Protein AF-A0A9Q2XLQ0-F1 (afdb_monomer)

Sequence (143 aa):
MPVLPTQVNLDDWTTLDSEEAVNQLINTFGGFSDCILTRHESWGECHVDDDLCIVYPPPAFAADQKLRATFERQSAHVKSVELLFLGLKCLQVIARDAHRDGIINTVRIERLEDGDLSFVASAQENAEGIFSATARSILWREA

Organism: NCBI:txid2854028

Structure (mmCIF, N/CA/C/O backbone):
data_AF-A0A9Q2XLQ0-F1
#
_entry.id   AF-A0A9Q2XLQ0-F1
#
loop_
_atom_site.group_PDB
_atom_site.id
_atom_site.type_symbol
_atom_site.label_atom_id
_atom_site.label_alt_id
_atom_site.label_comp_id
_atom_site.label_asym_id
_atom_site.label_entity_id
_atom_site.label_seq_id
_atom_site.pdbx_PDB_ins_code
_atom_site.Cartn_x
_atom_site.Cartn_y
_atom_site.Cartn_z
_atom_site.occupancy
_atom_site.B_iso_or_equiv
_atom_site.auth_seq_id
_atom_site.auth_comp_id
_atom_site.auth_asym_id
_atom_site.auth_atom_id
_atom_site.pdbx_PDB_model_num
ATOM 1 N N . MET A 1 1 ? 5.960 -20.760 -19.748 1.00 33.72 1 MET A N 1
ATOM 2 C CA . MET A 1 1 ? 4.897 -19.736 -19.695 1.00 33.72 1 MET A CA 1
ATOM 3 C C . MET A 1 1 ? 4.849 -19.221 -18.271 1.00 33.72 1 MET A C 1
ATOM 5 O O . MET A 1 1 ? 4.768 -20.069 -17.387 1.00 33.72 1 MET A O 1
ATOM 9 N N . PRO A 1 2 ? 4.988 -17.910 -18.023 1.00 32.78 2 PRO A N 1
ATOM 10 C CA . PRO A 1 2 ? 4.792 -17.385 -16.681 1.00 32.78 2 PRO A CA 1
ATOM 11 C C . PRO A 1 2 ? 3.331 -17.631 -16.298 1.00 32.78 2 PRO A C 1
ATOM 13 O O . PRO A 1 2 ? 2.416 -17.338 -17.066 1.00 32.78 2 PRO A O 1
ATOM 16 N N . VAL A 1 3 ? 3.129 -18.273 -15.153 1.00 33.53 3 VAL A N 1
ATOM 17 C CA . VAL A 1 3 ? 1.803 -18.509 -14.589 1.00 33.53 3 VAL A CA 1
ATOM 18 C C . VAL A 1 3 ? 1.301 -17.148 -14.122 1.00 33.53 3 VAL A C 1
ATOM 20 O O . VAL A 1 3 ? 1.890 -16.559 -13.218 1.00 33.53 3 VAL A O 1
ATOM 23 N N . LEU A 1 4 ? 0.264 -16.620 -14.778 1.00 41.81 4 LEU A N 1
ATOM 24 C CA . LEU A 1 4 ? -0.442 -15.445 -14.275 1.00 41.81 4 LEU A CA 1
ATOM 25 C C . LEU A 1 4 ? -0.927 -15.767 -12.854 1.00 41.81 4 LEU A C 1
ATOM 27 O O . LEU A 1 4 ? -1.432 -16.872 -12.631 1.00 41.81 4 LEU A O 1
ATOM 31 N N . PRO A 1 5 ? -0.764 -14.855 -11.888 1.00 52.44 5 PRO A N 1
ATOM 32 C CA . PRO A 1 5 ? -1.151 -15.129 -10.519 1.00 52.44 5 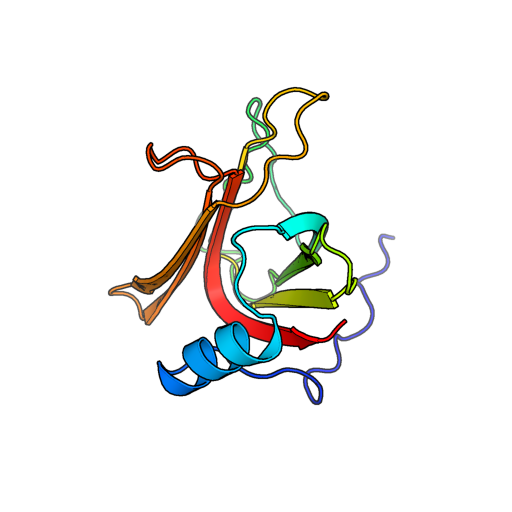PRO A CA 1
ATOM 33 C C . PRO A 1 5 ? -2.649 -15.384 -10.457 1.00 52.44 5 PRO A C 1
ATOM 35 O O . PRO A 1 5 ? -3.449 -14.709 -11.111 1.00 52.44 5 PRO A O 1
ATOM 38 N N . THR A 1 6 ? -2.989 -16.375 -9.644 1.00 54.25 6 THR A N 1
ATOM 39 C CA . THR A 1 6 ? -4.323 -16.705 -9.160 1.00 54.25 6 THR A CA 1
ATOM 40 C C . THR A 1 6 ? -5.138 -15.432 -8.941 1.00 54.25 6 THR A C 1
ATOM 42 O O . THR A 1 6 ? -4.647 -14.497 -8.309 1.00 54.25 6 THR A O 1
ATOM 45 N N . GLN A 1 7 ? -6.362 -15.386 -9.477 1.00 58.66 7 GLN A N 1
ATOM 46 C CA . GLN A 1 7 ? -7.303 -14.284 -9.261 1.00 58.66 7 GLN A CA 1
ATOM 47 C C . GLN A 1 7 ? -7.270 -13.855 -7.787 1.00 58.66 7 GLN A C 1
ATOM 49 O O . GLN A 1 7 ? -7.565 -14.657 -6.903 1.00 58.66 7 GLN A O 1
ATOM 54 N N . VAL A 1 8 ? -6.861 -12.611 -7.523 1.00 64.75 8 VAL A N 1
ATOM 55 C CA . VAL A 1 8 ? -6.909 -12.046 -6.171 1.00 64.75 8 VAL A CA 1
ATOM 56 C C . VAL A 1 8 ? -8.381 -11.976 -5.780 1.00 64.75 8 VAL A C 1
ATOM 58 O O . VAL A 1 8 ? -9.144 -11.265 -6.434 1.00 64.75 8 VAL A O 1
ATOM 61 N N . ASN A 1 9 ? -8.783 -12.734 -4.758 1.00 75.06 9 ASN A N 1
ATOM 62 C CA . ASN A 1 9 ? -10.109 -12.586 -4.174 1.00 75.06 9 ASN A CA 1
ATOM 63 C C . ASN A 1 9 ? -10.176 -11.212 -3.494 1.00 75.06 9 ASN A C 1
ATOM 65 O O . ASN A 1 9 ? -9.374 -10.940 -2.600 1.00 75.06 9 ASN A O 1
ATOM 69 N N . LEU A 1 10 ? -11.078 -10.348 -3.965 1.00 79.50 10 LEU A N 1
ATOM 70 C CA . LEU A 1 10 ? -11.232 -8.977 -3.479 1.00 79.50 10 LEU A CA 1
ATOM 71 C C . LEU A 1 10 ? -12.198 -8.869 -2.288 1.00 79.50 10 LEU A C 1
ATOM 73 O O . LEU A 1 10 ? -12.241 -7.814 -1.668 1.00 79.50 10 LEU A O 1
ATOM 77 N N . ASP A 1 11 ? -12.923 -9.937 -1.941 1.00 79.62 11 ASP A N 1
ATOM 78 C CA . ASP A 1 11 ? -13.958 -9.904 -0.896 1.00 79.62 11 ASP A CA 1
ATOM 79 C C . ASP A 1 11 ? -13.391 -9.621 0.509 1.00 79.62 11 ASP A C 1
ATOM 81 O O . ASP A 1 11 ? -14.086 -9.067 1.357 1.00 79.62 11 ASP A O 1
ATOM 85 N N . ASP A 1 12 ? -12.113 -9.943 0.737 1.00 87.25 12 ASP A N 1
ATOM 86 C CA . ASP A 1 12 ? -11.415 -9.729 2.013 1.00 87.25 12 ASP A CA 1
ATOM 87 C C . ASP A 1 12 ? -10.683 -8.374 2.092 1.00 87.25 12 ASP A C 1
ATOM 89 O O . ASP A 1 12 ? -9.868 -8.158 2.990 1.00 87.25 12 ASP A O 1
ATOM 93 N N . TRP A 1 13 ? -10.902 -7.474 1.128 1.00 91.56 13 TRP A N 1
ATOM 94 C CA . TRP A 1 13 ? -10.165 -6.216 1.015 1.00 91.56 13 TRP A CA 1
ATOM 95 C C . TRP A 1 13 ? -11.056 -4.998 1.249 1.00 91.56 13 TRP A C 1
ATOM 97 O O . TRP A 1 13 ? -12.151 -4.8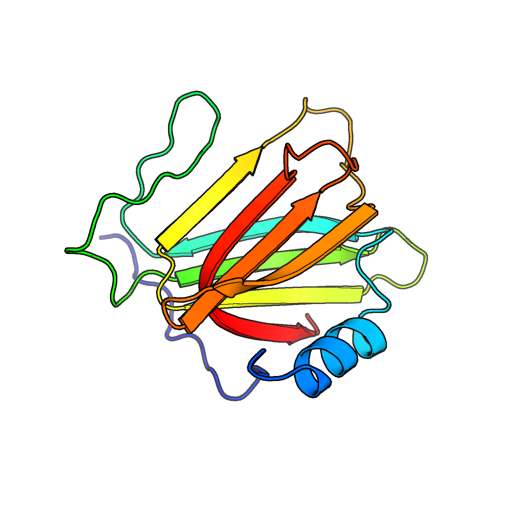79 0.704 1.00 91.56 13 TRP A O 1
ATOM 107 N N . THR A 1 14 ? -10.536 -4.030 2.000 1.00 92.50 14 THR A N 1
ATOM 108 C CA . THR A 1 14 ? -11.203 -2.750 2.262 1.00 92.50 14 THR A CA 1
ATOM 109 C C . THR A 1 14 ? -10.651 -1.670 1.338 1.00 92.50 14 THR A C 1
ATOM 111 O O . THR A 1 14 ? -9.440 -1.491 1.251 1.00 92.50 14 THR A O 1
ATOM 114 N N . THR A 1 15 ? -11.514 -0.921 0.650 1.00 92.38 15 THR A N 1
ATOM 115 C CA . THR A 1 15 ? -11.077 0.151 -0.267 1.00 92.38 15 THR A CA 1
ATOM 116 C C . THR A 1 15 ? -10.715 1.429 0.497 1.00 92.38 15 THR A C 1
ATOM 118 O O . THR A 1 15 ? -11.465 1.859 1.366 1.00 92.38 15 THR A O 1
ATOM 121 N N . LEU A 1 16 ? -9.593 2.071 0.153 1.00 89.56 16 LEU A N 1
ATOM 122 C CA . LEU A 1 16 ? -9.193 3.391 0.665 1.00 89.56 16 LEU A CA 1
ATOM 123 C C . LEU A 1 16 ? -9.805 4.518 -0.180 1.00 89.56 16 LEU A C 1
ATOM 125 O O . LEU A 1 16 ? -9.112 5.209 -0.923 1.00 89.56 16 LEU A O 1
ATOM 129 N N . ASP A 1 17 ? -11.123 4.692 -0.111 1.00 86.25 17 ASP A N 1
ATOM 130 C CA . ASP A 1 17 ? -11.852 5.699 -0.898 1.00 86.25 17 ASP A CA 1
ATOM 131 C C . ASP A 1 17 ? -12.213 6.979 -0.126 1.00 86.25 17 ASP A C 1
ATOM 133 O O . ASP A 1 17 ? -12.570 7.989 -0.743 1.00 86.25 17 ASP A O 1
ATOM 137 N N . SER A 1 18 ? -12.078 6.954 1.199 1.00 86.12 18 SER A N 1
ATOM 138 C CA . SER A 1 18 ? -12.565 7.975 2.123 1.00 86.12 18 SER A CA 1
ATOM 139 C C . SER A 1 18 ? -11.613 8.173 3.305 1.00 86.12 18 SER A C 1
ATOM 141 O O . SER A 1 18 ? -10.813 7.300 3.640 1.00 86.12 18 SER A O 1
ATOM 143 N N . GLU A 1 19 ? -11.717 9.327 3.968 1.00 84.69 19 GLU A N 1
ATOM 144 C CA . GLU A 1 19 ? -10.965 9.618 5.197 1.00 84.69 19 GLU A CA 1
ATOM 145 C C . GLU A 1 19 ? -11.278 8.600 6.305 1.00 84.69 19 GLU A C 1
ATOM 147 O O . GLU A 1 19 ? -10.382 8.161 7.018 1.00 84.69 19 GLU A O 1
ATOM 152 N N . GLU A 1 20 ? -12.532 8.147 6.391 1.00 88.19 20 GLU A N 1
ATOM 153 C CA . GLU A 1 20 ? -12.953 7.100 7.324 1.00 88.19 20 GLU A CA 1
ATOM 154 C C . GLU A 1 20 ? -12.209 5.781 7.069 1.00 88.19 20 GLU A C 1
ATOM 156 O O . GLU A 1 20 ? -11.689 5.180 8.006 1.00 88.19 20 GLU A O 1
ATOM 161 N N . ALA A 1 21 ? -12.077 5.357 5.807 1.00 86.81 21 ALA A N 1
ATOM 162 C CA . ALA A 1 21 ? -11.329 4.151 5.454 1.00 86.81 21 ALA A CA 1
ATOM 163 C C . ALA A 1 21 ? -9.832 4.269 5.795 1.00 86.81 21 ALA A C 1
ATOM 165 O O . ALA A 1 21 ? -9.220 3.307 6.265 1.00 86.81 21 ALA A O 1
ATOM 166 N N . VAL A 1 22 ? -9.245 5.457 5.612 1.00 86.12 22 VAL A N 1
ATOM 167 C CA . VAL A 1 22 ? -7.858 5.744 6.014 1.00 86.12 22 VAL A CA 1
ATOM 168 C C . VAL A 1 22 ? -7.710 5.699 7.536 1.00 86.12 22 VAL A C 1
ATOM 170 O O . VAL A 1 22 ? -6.785 5.068 8.048 1.00 86.12 22 VAL A O 1
ATOM 173 N N . ASN A 1 23 ? -8.642 6.300 8.276 1.00 86.69 23 ASN A N 1
ATOM 174 C CA . ASN A 1 23 ? -8.649 6.262 9.736 1.00 86.69 23 ASN A CA 1
ATOM 175 C C . ASN A 1 23 ? -8.816 4.831 10.260 1.00 86.69 23 ASN A C 1
ATOM 177 O O . ASN A 1 23 ? -8.145 4.450 11.217 1.00 86.69 23 ASN A O 1
ATOM 181 N N . GLN A 1 24 ? -9.652 4.010 9.621 1.00 88.88 24 GLN A N 1
ATOM 182 C CA . GLN A 1 24 ? -9.804 2.592 9.957 1.00 88.88 24 GLN A CA 1
ATOM 183 C C . GLN A 1 24 ? -8.506 1.809 9.754 1.00 88.88 24 GLN A C 1
ATOM 185 O O . GLN A 1 24 ? -8.122 1.057 10.650 1.00 88.88 24 GLN A O 1
ATOM 190 N N . LEU A 1 25 ? -7.799 2.024 8.639 1.00 88.88 25 LEU A N 1
ATOM 191 C CA . LEU A 1 25 ? -6.475 1.441 8.399 1.00 88.88 25 LEU A CA 1
ATOM 192 C C . LEU A 1 25 ? -5.494 1.833 9.515 1.00 88.88 25 LEU A C 1
ATOM 194 O O . LEU A 1 25 ? -4.871 0.966 10.131 1.00 88.88 25 LEU A O 1
ATOM 198 N N . ILE A 1 26 ? -5.379 3.132 9.807 1.00 86.69 26 ILE A N 1
ATOM 199 C CA . ILE A 1 26 ? -4.433 3.649 10.806 1.00 86.69 26 ILE A CA 1
ATOM 200 C C . ILE A 1 26 ? -4.761 3.107 12.201 1.00 86.69 26 ILE A C 1
ATOM 202 O O . ILE A 1 26 ? -3.856 2.647 12.896 1.00 86.69 26 ILE A O 1
ATOM 206 N N . ASN A 1 27 ? -6.035 3.110 12.598 1.00 86.81 27 ASN A N 1
ATOM 207 C CA . ASN A 1 27 ? -6.477 2.637 13.912 1.00 86.81 27 ASN A CA 1
ATOM 208 C C . ASN A 1 27 ? -6.315 1.118 14.075 1.00 86.81 27 ASN A C 1
ATOM 210 O O . ASN A 1 27 ? -5.951 0.653 15.154 1.00 86.81 27 ASN A O 1
ATOM 214 N N . THR A 1 28 ? -6.558 0.346 13.014 1.00 87.00 28 THR A N 1
ATOM 215 C CA . THR A 1 28 ? -6.434 -1.121 13.033 1.00 87.00 28 THR A CA 1
ATOM 216 C C . THR A 1 28 ? -4.968 -1.552 13.093 1.00 87.00 28 THR A C 1
ATOM 218 O O . THR A 1 28 ? -4.568 -2.339 13.962 1.00 87.00 28 THR A O 1
ATOM 221 N N . PHE A 1 29 ? -4.143 -0.994 12.205 1.00 85.38 29 PHE A N 1
ATOM 222 C CA . PHE A 1 29 ? -2.725 -1.331 12.106 1.00 85.38 29 PHE A CA 1
ATOM 223 C C . PHE A 1 29 ? -1.895 -0.718 13.251 1.00 85.38 29 PHE A C 1
ATOM 225 O O . PHE A 1 29 ? -0.949 -1.331 13.755 1.00 85.38 29 PHE A O 1
ATOM 232 N N . GLY A 1 30 ? -2.307 0.452 13.747 1.00 81.12 30 GLY A N 1
ATOM 233 C CA . GLY A 1 30 ? -1.602 1.217 14.777 1.00 81.12 30 GLY A CA 1
ATOM 234 C C . GLY A 1 30 ? -0.565 2.191 14.213 1.00 81.12 30 GLY A C 1
ATOM 235 O O . GLY A 1 30 ? 0.384 2.533 14.914 1.00 81.12 30 GLY A O 1
ATOM 236 N N . GLY A 1 31 ? -0.752 2.629 12.964 1.00 81.31 31 GLY A N 1
ATOM 237 C CA . GLY A 1 31 ? 0.168 3.511 12.246 1.00 81.31 31 GLY A CA 1
ATOM 238 C C . GLY A 1 31 ? 1.364 2.791 11.613 1.00 81.31 31 GLY A C 1
ATOM 239 O O . GLY A 1 31 ? 1.555 1.593 11.779 1.00 81.31 31 GLY A O 1
ATOM 240 N N . PHE A 1 32 ? 2.160 3.546 10.853 1.00 81.12 32 PHE A N 1
ATOM 241 C CA . PHE A 1 32 ? 3.304 3.030 10.087 1.00 81.12 32 PHE A CA 1
ATOM 242 C C . PHE A 1 32 ? 4.662 3.400 10.701 1.00 81.12 32 PHE A C 1
ATOM 244 O O . PHE A 1 32 ? 5.680 2.988 10.170 1.00 81.12 32 PHE A O 1
ATOM 251 N N . SER A 1 33 ? 4.683 4.143 11.815 1.00 76.75 33 SER A N 1
ATOM 252 C CA . SER A 1 33 ? 5.886 4.757 12.410 1.00 76.75 33 SER A CA 1
ATOM 253 C C . SER A 1 33 ? 6.970 3.777 12.882 1.00 76.75 33 SER A C 1
ATOM 255 O O . SER A 1 33 ? 8.056 4.198 13.258 1.00 76.75 33 SER A O 1
ATOM 257 N N . ASP A 1 34 ? 6.648 2.488 12.976 1.00 76.62 34 ASP A N 1
ATOM 258 C CA . ASP A 1 34 ? 7.543 1.408 13.396 1.00 76.62 34 ASP A CA 1
ATOM 259 C C . ASP A 1 34 ? 7.511 0.222 12.417 1.00 76.62 34 ASP A C 1
ATOM 261 O O . ASP A 1 34 ? 7.844 -0.905 12.798 1.00 76.62 34 ASP A O 1
ATOM 265 N N . CYS A 1 35 ? 7.069 0.451 11.174 1.00 76.69 35 CYS A N 1
ATOM 266 C CA . CYS A 1 35 ? 6.929 -0.608 10.185 1.00 76.69 35 CYS A CA 1
ATOM 267 C C . CYS A 1 35 ? 8.037 -0.608 9.132 1.00 76.69 35 CYS A C 1
ATOM 269 O O . CYS A 1 35 ? 8.707 0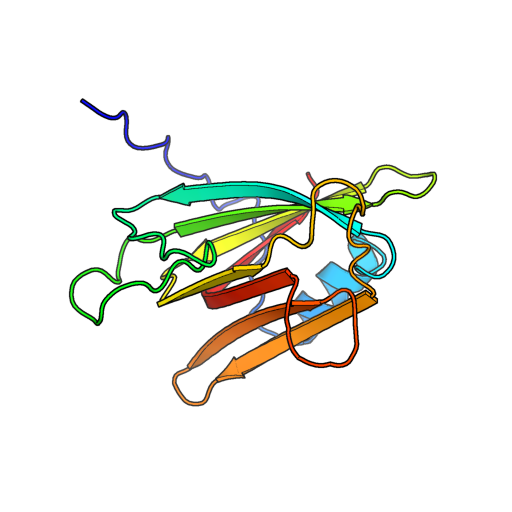.396 8.869 1.00 76.69 35 CYS A O 1
ATOM 271 N N . ILE A 1 36 ? 8.204 -1.776 8.521 1.00 78.56 36 ILE A N 1
ATOM 272 C CA . ILE A 1 36 ? 9.105 -2.028 7.403 1.00 78.56 36 ILE A CA 1
ATOM 273 C C . ILE A 1 36 ? 8.332 -2.631 6.235 1.00 78.56 36 ILE A C 1
ATOM 275 O O . ILE A 1 36 ? 7.385 -3.390 6.432 1.00 78.56 36 ILE A O 1
ATOM 279 N N . LEU A 1 37 ? 8.757 -2.319 5.013 1.00 78.25 37 LEU A N 1
ATOM 280 C CA . LEU A 1 37 ? 8.293 -3.011 3.813 1.00 78.25 37 LEU A CA 1
ATOM 281 C C . LEU A 1 37 ? 8.990 -4.377 3.735 1.00 78.25 37 LEU A C 1
ATOM 283 O O . LEU A 1 37 ? 10.192 -4.436 3.485 1.00 78.25 37 LEU A O 1
ATOM 287 N N . THR A 1 38 ? 8.255 -5.470 3.937 1.00 76.44 38 THR A N 1
ATOM 288 C CA . THR A 1 38 ? 8.826 -6.833 3.954 1.00 76.44 38 THR A CA 1
ATOM 289 C C . THR A 1 38 ? 8.646 -7.575 2.638 1.00 76.44 38 THR A C 1
ATOM 291 O O . THR A 1 38 ? 9.445 -8.448 2.297 1.00 76.44 38 THR A O 1
ATOM 294 N N . ARG A 1 39 ? 7.602 -7.237 1.875 1.00 76.81 39 ARG A N 1
ATOM 295 C CA . ARG A 1 39 ? 7.315 -7.861 0.583 1.00 76.81 39 ARG A CA 1
ATOM 296 C C . ARG A 1 39 ? 6.666 -6.869 -0.363 1.00 76.81 39 ARG A C 1
ATOM 298 O O . ARG A 1 39 ? 5.815 -6.086 0.044 1.00 76.81 39 ARG A O 1
ATOM 305 N N . HIS A 1 40 ? 7.015 -6.959 -1.639 1.00 76.12 40 HIS A N 1
ATOM 306 C CA . HIS A 1 40 ? 6.215 -6.391 -2.711 1.00 76.12 40 HIS A CA 1
ATOM 307 C C . HIS A 1 40 ? 6.170 -7.352 -3.903 1.00 76.12 40 HIS A C 1
ATOM 309 O O . HIS A 1 40 ? 7.150 -8.030 -4.202 1.00 76.12 40 HIS A O 1
ATOM 315 N N . GLU A 1 41 ? 5.022 -7.434 -4.564 1.00 77.31 41 GLU A N 1
ATOM 316 C CA . GLU A 1 41 ? 4.786 -8.269 -5.741 1.00 77.31 41 GLU A CA 1
ATOM 317 C C . GLU A 1 41 ? 4.037 -7.439 -6.782 1.00 77.31 41 GLU A C 1
ATOM 319 O O . GLU A 1 41 ? 2.918 -6.989 -6.530 1.00 77.31 41 GLU A O 1
ATOM 324 N N . SER A 1 42 ? 4.652 -7.214 -7.942 1.00 72.25 42 SER A N 1
ATOM 325 C CA . SER A 1 42 ? 4.012 -6.551 -9.075 1.00 72.25 42 SER A CA 1
ATOM 326 C C . SER A 1 42 ? 3.554 -7.571 -10.111 1.00 72.25 42 SER A C 1
ATOM 328 O O . SER A 1 42 ? 4.183 -8.606 -10.344 1.00 72.25 42 SER A O 1
ATOM 330 N N . TRP A 1 43 ? 2.434 -7.262 -10.753 1.00 74.94 43 TRP A N 1
ATOM 331 C CA . TRP A 1 43 ? 1.854 -8.080 -11.804 1.00 74.94 43 TRP A CA 1
ATOM 332 C C . TRP A 1 43 ? 1.737 -7.244 -13.070 1.00 74.94 43 TRP A C 1
ATOM 334 O O . TRP A 1 43 ? 0.817 -6.442 -13.221 1.00 74.94 43 TRP A O 1
ATOM 344 N N . GLY A 1 44 ? 2.717 -7.409 -13.956 1.00 64.50 44 GLY A N 1
ATOM 345 C CA . GLY A 1 44 ? 2.809 -6.702 -15.228 1.00 64.50 44 GLY A CA 1
ATOM 346 C C . GLY A 1 44 ? 4.236 -6.676 -15.772 1.00 64.50 44 GLY A C 1
ATOM 347 O O . GLY A 1 44 ? 5.192 -6.977 -15.057 1.00 64.50 44 GLY A O 1
ATOM 348 N N . GLU A 1 45 ? 4.378 -6.311 -17.047 1.00 58.19 45 GLU A N 1
ATOM 349 C CA . GLU A 1 45 ? 5.678 -5.949 -17.613 1.00 58.19 45 GLU A CA 1
ATOM 350 C C . GLU A 1 45 ? 6.097 -4.596 -17.029 1.00 58.19 45 GLU A C 1
ATOM 352 O O . GLU A 1 45 ? 5.379 -3.603 -17.156 1.00 58.19 45 GLU A O 1
ATOM 357 N N . CYS A 1 46 ? 7.241 -4.569 -16.350 1.00 56.31 46 CYS A N 1
ATOM 358 C CA . CYS A 1 46 ? 7.805 -3.361 -15.770 1.00 56.31 46 CYS A CA 1
ATOM 359 C C . CYS A 1 46 ? 9.277 -3.229 -16.164 1.00 56.31 46 CYS A C 1
ATOM 361 O O . CYS A 1 46 ? 9.989 -4.225 -16.309 1.00 56.31 46 CYS A O 1
ATOM 363 N N . HIS A 1 47 ? 9.714 -1.988 -16.373 1.00 57.69 47 HIS A N 1
ATOM 364 C CA . HIS A 1 47 ? 11.122 -1.655 -16.524 1.00 57.69 47 HIS A CA 1
ATOM 365 C C . HIS A 1 47 ? 11.627 -1.147 -15.174 1.00 57.69 47 HIS A C 1
ATOM 367 O O . HIS A 1 47 ? 10.990 -0.285 -14.570 1.00 57.69 47 HIS A O 1
ATOM 373 N N . VAL A 1 48 ? 12.726 -1.727 -14.700 1.00 57.16 48 VAL A N 1
ATOM 374 C CA . VAL A 1 48 ? 13.423 -1.298 -13.485 1.00 57.16 48 VAL A CA 1
ATOM 375 C C . VAL A 1 48 ? 14.626 -0.485 -13.947 1.00 57.16 48 VAL A C 1
ATOM 377 O O . VAL A 1 48 ? 15.443 -1.015 -14.701 1.00 57.16 48 VAL A O 1
ATOM 380 N N . ASP A 1 49 ? 14.687 0.783 -13.551 1.00 56.19 49 ASP A N 1
ATOM 381 C CA . ASP A 1 49 ? 15.806 1.681 -13.847 1.00 56.19 49 ASP A CA 1
ATOM 382 C C . ASP A 1 49 ? 16.991 1.408 -12.893 1.00 56.19 49 ASP A C 1
ATOM 384 O O . ASP A 1 49 ? 16.878 0.641 -11.929 1.00 56.19 49 ASP A O 1
ATOM 388 N N . ASP A 1 50 ? 18.145 2.014 -13.168 1.00 47.31 50 ASP A N 1
ATOM 389 C CA . ASP A 1 50 ? 19.413 1.793 -12.458 1.00 47.31 50 ASP A CA 1
ATOM 390 C C . ASP A 1 50 ? 19.355 2.177 -10.965 1.00 47.31 50 ASP A C 1
ATOM 392 O O . ASP A 1 50 ? 20.152 1.694 -10.157 1.00 47.31 50 ASP A O 1
ATOM 396 N N . ASP A 1 51 ? 18.400 3.021 -10.576 1.00 54.16 51 ASP A N 1
ATOM 397 C CA . ASP A 1 51 ? 18.122 3.425 -9.194 1.00 54.16 51 ASP A CA 1
ATOM 398 C C . ASP A 1 51 ? 17.066 2.539 -8.499 1.00 54.16 51 ASP A C 1
ATOM 400 O O . ASP A 1 51 ? 16.581 2.880 -7.419 1.00 54.16 51 ASP A O 1
ATOM 404 N N . LEU A 1 52 ? 16.721 1.393 -9.104 1.00 53.84 52 LEU A N 1
ATOM 405 C CA . LEU A 1 52 ? 15.633 0.497 -8.698 1.00 53.84 52 LEU A CA 1
ATOM 406 C C . LEU A 1 52 ? 14.242 1.159 -8.732 1.00 53.84 52 LEU A C 1
ATOM 408 O O . LEU A 1 52 ? 13.276 0.591 -8.211 1.00 53.84 52 LEU A O 1
ATOM 412 N N . CYS A 1 53 ? 14.094 2.321 -9.381 1.00 54.06 53 CYS A N 1
ATOM 413 C CA . CYS A 1 53 ? 12.783 2.894 -9.650 1.00 54.06 53 CYS A CA 1
ATOM 414 C C . CYS A 1 53 ? 12.065 2.103 -10.741 1.00 54.06 53 CYS A C 1
ATOM 416 O O . CYS A 1 53 ? 12.639 1.716 -11.759 1.00 54.06 53 CYS A O 1
ATOM 418 N N . ILE A 1 54 ? 10.763 1.902 -10.547 1.00 55.44 54 ILE A N 1
ATOM 419 C CA . ILE A 1 54 ? 9.899 1.270 -11.536 1.00 55.44 54 ILE A CA 1
ATOM 420 C C . ILE A 1 54 ? 9.024 2.354 -12.162 1.00 55.44 54 ILE A C 1
ATOM 422 O O . ILE A 1 54 ? 7.892 2.626 -11.753 1.00 55.44 54 ILE A O 1
ATOM 426 N N . VAL A 1 55 ? 9.560 2.994 -13.198 1.00 53.62 55 VAL A N 1
ATOM 427 C CA . VAL A 1 55 ? 8.789 3.949 -13.994 1.00 53.62 55 VAL A CA 1
ATOM 428 C C . VAL A 1 55 ? 7.952 3.162 -14.998 1.00 53.62 55 VAL A C 1
ATOM 430 O O . VAL A 1 55 ? 8.462 2.626 -15.983 1.00 53.62 55 VAL A O 1
ATOM 433 N N . TYR A 1 56 ? 6.647 3.074 -14.750 1.00 57.31 56 TYR A N 1
ATOM 434 C CA . TYR A 1 56 ? 5.736 2.445 -15.699 1.00 57.31 56 TYR A CA 1
ATOM 435 C C . TYR A 1 56 ? 5.562 3.341 -16.938 1.00 57.31 56 TYR A C 1
ATOM 437 O O . TYR A 1 56 ? 5.302 4.540 -16.801 1.00 57.31 56 TYR A O 1
ATOM 445 N N . PRO A 1 57 ? 5.712 2.799 -18.162 1.00 48.69 57 PRO A N 1
ATOM 446 C CA . PRO A 1 57 ? 5.591 3.595 -19.375 1.00 48.69 57 PRO A CA 1
ATOM 447 C C . PRO A 1 57 ? 4.136 4.061 -19.611 1.00 48.69 57 PRO A C 1
ATOM 449 O O . PRO A 1 57 ? 3.185 3.386 -19.209 1.00 48.69 57 PRO A O 1
ATOM 452 N N . PRO A 1 58 ? 3.935 5.207 -20.289 1.00 48.81 58 PRO A N 1
ATOM 453 C CA . PRO A 1 58 ? 2.620 5.821 -20.496 1.00 48.81 58 PRO A CA 1
ATOM 454 C C . PRO A 1 58 ? 1.759 5.065 -21.534 1.00 48.81 58 PRO A C 1
ATOM 456 O O . PRO A 1 58 ? 2.231 4.199 -22.271 1.00 48.81 58 PRO A O 1
ATOM 459 N N . PRO A 1 59 ? 0.503 5.492 -21.743 1.00 50.41 59 PRO A N 1
ATOM 460 C CA . PRO A 1 59 ? -0.716 5.085 -21.045 1.00 50.41 59 PRO A CA 1
ATOM 461 C C . PRO A 1 59 ? -1.353 3.780 -21.591 1.00 50.41 59 PRO A C 1
ATOM 463 O O . PRO A 1 59 ? -2.488 3.459 -21.248 1.00 50.41 59 PRO A O 1
ATOM 466 N N . ALA A 1 60 ? -0.675 3.033 -22.471 1.00 46.84 60 ALA A N 1
ATOM 467 C CA . ALA A 1 60 ? -1.301 1.947 -23.243 1.00 46.84 60 ALA A CA 1
ATOM 468 C C . ALA A 1 60 ? -1.450 0.606 -22.490 1.00 46.84 60 ALA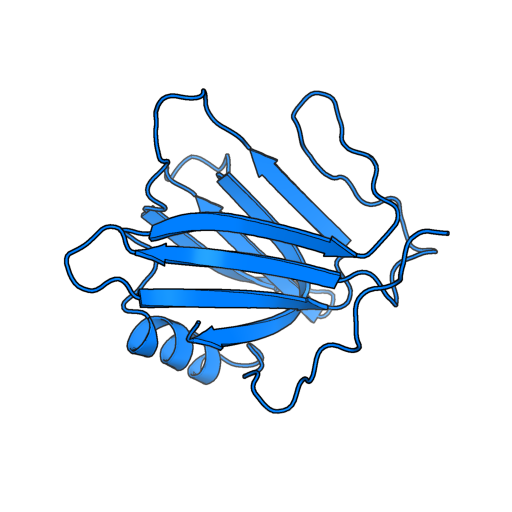 A C 1
ATOM 470 O O . ALA A 1 60 ? -2.119 -0.294 -22.990 1.00 46.84 60 ALA A O 1
ATOM 471 N N . PHE A 1 61 ? -0.872 0.475 -21.292 1.00 50.25 61 PHE A N 1
ATOM 472 C CA . PHE A 1 61 ? -0.825 -0.787 -20.532 1.00 50.25 61 PHE A CA 1
ATOM 473 C C . PHE A 1 61 ? -1.544 -0.737 -19.166 1.00 50.25 61 PHE A C 1
ATOM 475 O O . PHE A 1 61 ? -1.456 -1.673 -18.376 1.00 50.25 61 PHE A O 1
ATOM 482 N N . ALA A 1 62 ? -2.290 0.335 -18.881 1.00 53.00 62 ALA A N 1
ATOM 483 C CA . ALA A 1 62 ? -2.676 0.721 -17.517 1.00 53.00 62 ALA A CA 1
ATOM 484 C C . ALA A 1 62 ? -3.918 0.025 -16.906 1.00 53.00 62 ALA A C 1
ATOM 486 O O . ALA A 1 62 ? -4.363 0.427 -15.832 1.00 53.00 62 ALA A O 1
ATOM 487 N N . ALA A 1 63 ? -4.520 -0.982 -17.547 1.00 54.66 63 ALA A N 1
ATOM 488 C CA . ALA A 1 63 ? -5.761 -1.575 -17.023 1.00 54.66 63 ALA A CA 1
ATOM 489 C C . ALA A 1 63 ? -5.528 -2.707 -16.005 1.00 54.66 63 ALA A C 1
ATOM 491 O O . ALA A 1 63 ? -6.255 -2.789 -15.016 1.00 54.66 63 ALA A O 1
ATOM 492 N N . ASP A 1 64 ? -4.500 -3.535 -16.210 1.00 64.62 64 ASP A N 1
ATOM 493 C CA . ASP A 1 64 ? -4.334 -4.789 -15.457 1.00 64.62 64 ASP A CA 1
ATOM 494 C C . ASP A 1 64 ? -3.137 -4.794 -14.499 1.00 64.62 64 ASP A C 1
ATOM 496 O O . ASP A 1 64 ? -2.881 -5.802 -13.838 1.00 64.62 64 ASP A O 1
ATOM 500 N N . GLN A 1 65 ? -2.412 -3.676 -14.390 1.00 76.00 65 GLN A N 1
ATOM 501 C CA . GLN A 1 65 ? -1.259 -3.589 -13.501 1.00 76.00 65 GLN A CA 1
ATOM 502 C C . GLN A 1 65 ? -1.691 -3.490 -12.048 1.00 76.00 65 GLN A C 1
ATOM 504 O O . GLN A 1 65 ? -2.480 -2.623 -11.649 1.00 76.00 65 GLN A O 1
ATOM 509 N N . LYS A 1 66 ? -1.145 -4.407 -11.258 1.00 84.12 66 LYS A N 1
ATOM 510 C CA . LYS A 1 66 ? -1.430 -4.535 -9.839 1.00 84.12 66 LYS A CA 1
ATOM 511 C C . LYS A 1 66 ? -0.121 -4.616 -9.071 1.00 84.12 66 LYS A C 1
ATOM 513 O O . LYS A 1 66 ? 0.849 -5.201 -9.554 1.00 84.12 66 LYS A O 1
ATOM 518 N N . LEU A 1 67 ? -0.114 -4.074 -7.865 1.00 85.00 67 LEU A N 1
ATOM 519 C CA . LEU A 1 67 ? 0.984 -4.223 -6.918 1.00 85.00 67 LEU A CA 1
ATOM 520 C C . LEU A 1 67 ? 0.407 -4.620 -5.573 1.00 85.00 67 LEU A C 1
ATOM 522 O O . LEU A 1 67 ? -0.553 -4.017 -5.110 1.00 85.00 67 LEU A O 1
ATOM 526 N N . ARG A 1 68 ? 1.005 -5.617 -4.938 1.00 87.81 68 ARG A N 1
ATOM 527 C CA . ARG A 1 68 ? 0.763 -5.939 -3.538 1.00 87.81 68 ARG A CA 1
ATOM 528 C C . ARG A 1 68 ? 2.001 -5.584 -2.736 1.00 87.81 68 ARG A C 1
ATOM 530 O O . ARG A 1 68 ? 3.085 -6.016 -3.104 1.00 87.81 68 ARG A O 1
ATOM 537 N N . ALA A 1 69 ? 1.843 -4.824 -1.662 1.00 86.50 69 ALA A N 1
ATOM 538 C CA . ALA A 1 69 ? 2.910 -4.471 -0.733 1.00 86.50 69 ALA A CA 1
ATOM 539 C C . ALA A 1 69 ? 2.523 -4.898 0.686 1.00 86.50 69 ALA A C 1
ATOM 541 O O . ALA A 1 69 ? 1.386 -4.688 1.099 1.00 86.50 69 ALA A O 1
ATOM 542 N N . THR A 1 70 ? 3.455 -5.489 1.426 1.00 87.56 70 THR A N 1
ATOM 543 C CA . THR A 1 70 ? 3.257 -5.931 2.810 1.00 87.56 70 THR A CA 1
ATOM 544 C C . THR A 1 70 ? 4.147 -5.114 3.731 1.00 87.56 70 THR A C 1
ATOM 546 O O . THR A 1 70 ? 5.366 -5.071 3.545 1.00 87.56 70 THR A O 1
ATOM 549 N N . PHE A 1 71 ? 3.528 -4.497 4.732 1.00 85.62 71 PHE A N 1
ATOM 550 C CA . PHE A 1 71 ? 4.208 -3.756 5.783 1.00 85.62 71 PHE A CA 1
ATOM 551 C C . PHE A 1 71 ? 4.058 -4.504 7.102 1.00 85.62 71 PHE A C 1
ATOM 553 O O . PHE A 1 71 ? 2.951 -4.897 7.463 1.00 85.62 71 PHE A O 1
ATOM 560 N N . GLU A 1 72 ? 5.156 -4.677 7.826 1.00 86.12 72 GLU A N 1
ATOM 561 C CA . GLU A 1 72 ? 5.194 -5.405 9.095 1.00 86.12 72 GLU A CA 1
ATOM 562 C C . GLU A 1 72 ? 5.741 -4.501 10.195 1.00 86.12 72 GLU A C 1
ATOM 564 O O . GLU A 1 72 ? 6.727 -3.789 9.990 1.00 86.12 72 GLU A O 1
ATOM 569 N N . ARG A 1 73 ? 5.091 -4.505 11.361 1.00 84.06 73 ARG A N 1
ATOM 570 C CA . ARG A 1 73 ? 5.556 -3.754 12.533 1.00 84.06 73 ARG A CA 1
ATOM 571 C C . ARG A 1 73 ? 6.710 -4.477 13.215 1.00 84.06 73 ARG A C 1
ATOM 573 O O . ARG A 1 73 ? 6.637 -5.677 13.454 1.00 84.06 73 ARG A O 1
ATOM 580 N N . GLN A 1 74 ? 7.742 -3.728 13.595 1.00 75.38 74 GLN A N 1
ATOM 581 C CA . GLN A 1 74 ? 8.911 -4.277 14.291 1.00 75.38 74 GLN A CA 1
ATOM 582 C C . GLN A 1 74 ? 8.706 -4.446 15.809 1.00 75.38 74 GLN A C 1
ATOM 584 O O . GLN A 1 74 ? 9.497 -5.128 16.463 1.00 75.38 74 GLN A O 1
ATOM 589 N N . SER A 1 75 ? 7.687 -3.810 16.402 1.00 70.00 75 SER A N 1
ATOM 590 C CA . SER A 1 75 ? 7.435 -3.857 17.850 1.00 70.00 75 SER A CA 1
ATOM 591 C C . SER A 1 75 ? 6.621 -5.089 18.289 1.00 70.00 75 SER A C 1
ATOM 593 O O . SER A 1 75 ? 6.147 -5.873 17.475 1.00 70.00 75 SER A O 1
ATOM 595 N N . ALA A 1 76 ? 6.488 -5.286 19.609 1.00 57.03 76 ALA A N 1
ATOM 596 C CA . ALA A 1 76 ? 6.130 -6.543 20.291 1.00 57.03 76 ALA A CA 1
ATOM 597 C C . ALA A 1 76 ? 4.790 -7.220 19.910 1.00 57.03 76 ALA A C 1
ATOM 599 O O . ALA A 1 76 ? 4.500 -8.316 20.393 1.00 57.03 76 ALA A O 1
ATOM 600 N N . HIS A 1 77 ? 3.990 -6.608 19.042 1.00 62.56 77 HIS A N 1
ATOM 601 C CA . HIS A 1 77 ? 2.851 -7.243 18.396 1.00 62.56 77 HIS A CA 1
ATOM 602 C C . HIS A 1 77 ? 3.088 -7.204 16.891 1.00 62.56 77 HIS A C 1
ATOM 604 O O . HIS A 1 77 ? 2.791 -6.192 16.258 1.00 62.56 77 HIS A O 1
ATOM 610 N N . VAL A 1 78 ? 3.635 -8.298 16.348 1.00 64.06 78 VAL A N 1
ATOM 611 C CA . VAL A 1 78 ? 3.803 -8.485 14.903 1.00 64.06 78 VAL A CA 1
ATOM 612 C C . VAL A 1 78 ? 2.417 -8.398 14.273 1.00 64.06 78 VAL A C 1
ATOM 614 O O . VAL A 1 78 ? 1.627 -9.339 14.329 1.00 64.06 78 VAL A O 1
ATOM 617 N N . LYS A 1 79 ? 2.100 -7.211 13.767 1.00 81.69 79 LYS A N 1
ATOM 618 C CA . LYS A 1 79 ? 0.945 -6.936 12.930 1.00 81.69 79 LYS A CA 1
ATOM 619 C C . LYS A 1 79 ? 1.474 -6.652 11.542 1.00 81.69 79 LYS A C 1
ATOM 621 O O . LYS A 1 79 ? 2.424 -5.878 11.390 1.00 81.69 79 LYS A O 1
ATOM 626 N N . SER A 1 80 ? 0.811 -7.238 10.561 1.00 88.06 80 SER A N 1
ATOM 627 C CA . SER A 1 80 ? 1.101 -7.026 9.157 1.00 88.06 80 SER A CA 1
ATOM 628 C C . SER A 1 80 ? -0.114 -6.417 8.479 1.00 88.06 80 SER A C 1
ATOM 630 O O . SER A 1 80 ? -1.258 -6.729 8.811 1.00 88.06 80 SER A O 1
ATOM 632 N N . VAL A 1 81 ? 0.138 -5.525 7.531 1.00 90.50 81 VAL A N 1
ATOM 633 C CA . VAL A 1 81 ? -0.889 -4.988 6.645 1.00 90.50 81 VAL A CA 1
ATOM 634 C C . VAL A 1 81 ? -0.458 -5.200 5.209 1.00 90.50 81 VAL A C 1
ATOM 636 O O . VAL A 1 81 ? 0.688 -4.939 4.837 1.00 90.50 81 VAL A O 1
ATOM 639 N N . GLU A 1 82 ? -1.386 -5.684 4.394 1.00 91.81 82 GLU A N 1
ATOM 640 C CA . GLU A 1 82 ? -1.211 -5.735 2.952 1.00 91.81 82 GLU A CA 1
ATOM 641 C C . GLU A 1 82 ? -1.951 -4.567 2.306 1.00 91.81 82 GLU A C 1
ATOM 643 O O . GLU A 1 82 ? -3.107 -4.298 2.628 1.00 91.81 82 GLU A O 1
ATOM 648 N N . LEU A 1 83 ? -1.287 -3.908 1.359 1.00 91.81 83 LEU A N 1
ATOM 649 C CA . LEU A 1 83 ? -1.866 -2.920 0.459 1.00 91.81 83 LEU A CA 1
ATOM 650 C C . LEU A 1 83 ? -1.884 -3.484 -0.960 1.00 91.81 83 LEU A C 1
ATOM 652 O O . LEU A 1 83 ? -0.863 -3.968 -1.452 1.00 91.81 83 LEU A O 1
ATOM 656 N N . LEU A 1 84 ? -3.034 -3.405 -1.621 1.00 91.50 84 LEU A N 1
ATOM 657 C CA . LEU A 1 84 ? -3.236 -3.796 -3.009 1.00 91.50 84 LEU A CA 1
ATOM 658 C C . LEU A 1 84 ? -3.544 -2.558 -3.848 1.00 91.50 84 LEU A C 1
ATOM 660 O O . LEU A 1 84 ? -4.582 -1.924 -3.694 1.00 91.50 84 LEU A O 1
ATOM 664 N N . PHE A 1 85 ? -2.648 -2.245 -4.768 1.00 89.31 85 PHE A N 1
ATOM 665 C CA . PHE A 1 85 ? -2.750 -1.142 -5.709 1.00 89.31 85 PHE A CA 1
ATOM 666 C C . PHE A 1 85 ? -3.304 -1.678 -7.028 1.0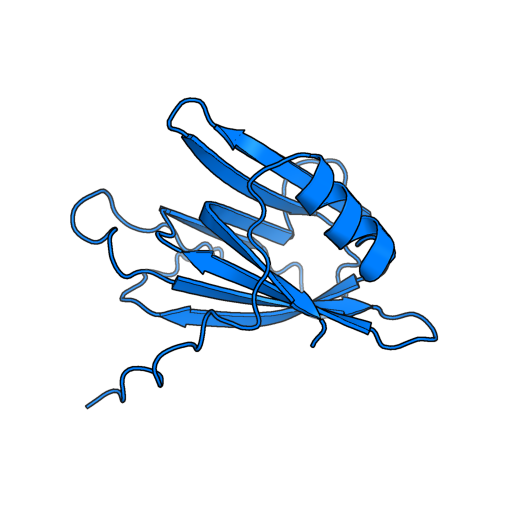0 89.31 85 PHE A C 1
ATOM 668 O O . PHE A 1 85 ? -2.712 -2.581 -7.622 1.00 89.31 85 PHE A O 1
ATOM 675 N N . LEU A 1 86 ? -4.431 -1.137 -7.486 1.00 87.62 86 LEU A N 1
ATOM 676 C CA . LEU A 1 86 ? -5.074 -1.501 -8.750 1.00 87.62 86 LEU A CA 1
ATOM 677 C C . LEU A 1 86 ? -4.975 -0.346 -9.748 1.00 87.62 86 LEU A C 1
ATOM 679 O O . LEU A 1 86 ? -5.250 0.803 -9.399 1.00 87.62 86 LEU A O 1
ATOM 683 N N . GLY A 1 87 ? -4.632 -0.655 -11.002 1.00 82.62 87 GLY A N 1
ATOM 684 C CA . GLY A 1 87 ? -4.396 0.372 -12.019 1.00 82.62 87 GLY A CA 1
ATOM 685 C C . GLY A 1 87 ? -3.182 1.219 -11.652 1.00 82.62 87 GLY A C 1
ATOM 686 O O . GLY A 1 87 ? -3.279 2.442 -11.565 1.00 82.62 87 GLY A O 1
ATOM 687 N N . LEU A 1 88 ? -2.077 0.543 -11.332 1.00 81.19 88 LEU A N 1
ATOM 688 C CA . LEU A 1 88 ? -0.816 1.165 -10.945 1.00 81.19 88 LEU A CA 1
ATOM 689 C C . LEU A 1 88 ? -0.269 2.016 -12.103 1.00 81.19 88 LE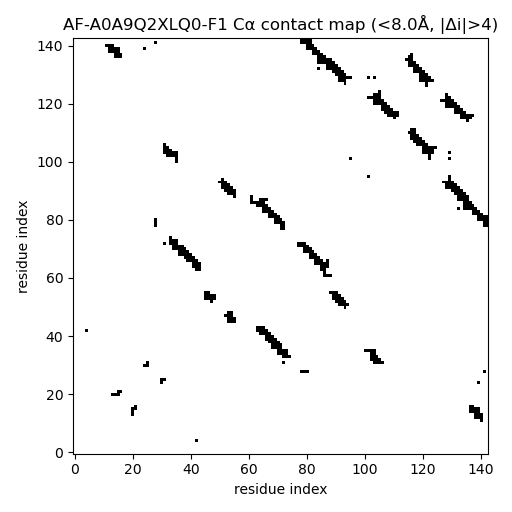U A C 1
ATOM 691 O O . LEU A 1 88 ? -0.188 1.544 -13.233 1.00 81.19 88 LEU A O 1
ATOM 695 N N . LYS A 1 89 ? 0.095 3.269 -11.818 1.00 78.25 89 LYS A N 1
ATOM 696 C CA . LYS A 1 89 ? 0.684 4.215 -12.781 1.00 78.25 89 LYS A CA 1
ATOM 697 C C . LYS A 1 89 ? 2.146 4.534 -12.489 1.00 78.25 89 LYS A C 1
ATOM 699 O O . LYS A 1 89 ? 2.88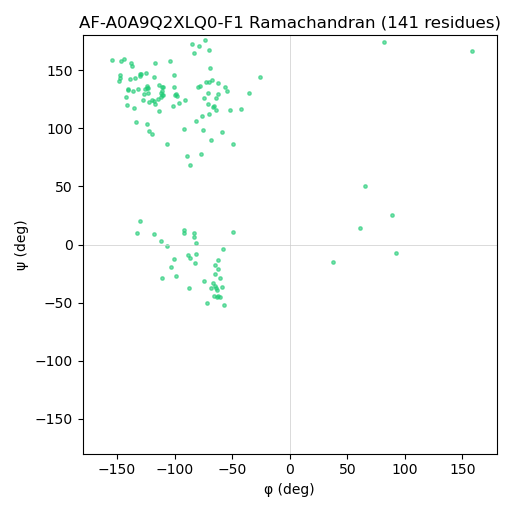7 4.878 -13.400 1.00 78.25 89 LYS A O 1
ATOM 704 N N . CYS A 1 90 ? 2.552 4.473 -11.225 1.00 76.38 90 CYS A N 1
ATOM 705 C CA . CYS A 1 90 ? 3.911 4.790 -10.800 1.00 76.38 90 CYS A CA 1
ATOM 706 C C . CYS A 1 90 ? 4.283 3.933 -9.591 1.00 76.38 90 CYS A C 1
ATOM 708 O O . CYS A 1 90 ? 3.438 3.730 -8.717 1.00 76.38 90 CYS A O 1
ATOM 710 N N . LEU A 1 91 ? 5.524 3.447 -9.543 1.00 77.75 91 LEU A N 1
ATOM 711 C CA . LEU A 1 91 ? 6.104 2.783 -8.381 1.00 77.75 91 LEU A CA 1
ATOM 712 C C . LEU A 1 91 ? 7.572 3.189 -8.236 1.00 77.75 91 LEU A C 1
ATOM 714 O O . LEU A 1 91 ? 8.406 2.907 -9.085 1.00 77.75 91 LEU A O 1
ATOM 718 N N . GLN A 1 92 ? 7.917 3.789 -7.114 1.00 76.31 92 GLN A N 1
ATOM 719 C CA . GLN A 1 92 ? 9.292 4.089 -6.756 1.00 76.31 92 GLN A CA 1
ATOM 720 C C . GLN A 1 92 ? 9.623 3.358 -5.461 1.00 76.31 92 GLN A C 1
ATOM 722 O O . GLN A 1 92 ? 8.927 3.516 -4.460 1.00 76.31 92 GLN A O 1
ATOM 727 N N . VAL A 1 93 ? 10.678 2.546 -5.491 1.00 73.25 93 VAL A N 1
ATOM 728 C CA . VAL A 1 93 ? 11.196 1.851 -4.313 1.00 73.25 93 VAL A CA 1
ATOM 729 C C . VAL A 1 93 ? 12.661 2.226 -4.167 1.00 73.25 93 VAL A C 1
ATOM 731 O O . VAL A 1 93 ? 13.507 1.735 -4.903 1.00 73.25 93 VAL A O 1
ATOM 734 N N . ILE A 1 94 ? 12.961 3.111 -3.219 1.00 68.06 94 ILE A N 1
ATOM 735 C CA . ILE A 1 94 ? 14.336 3.532 -2.949 1.00 68.06 94 ILE A CA 1
ATOM 736 C C . ILE A 1 94 ? 14.896 2.614 -1.866 1.00 68.06 94 ILE A C 1
ATOM 738 O O . ILE A 1 94 ? 14.644 2.794 -0.671 1.00 68.06 94 ILE A O 1
ATOM 742 N N . ALA A 1 95 ? 15.675 1.618 -2.283 1.00 55.97 95 ALA A N 1
ATOM 743 C CA . ALA A 1 95 ? 16.434 0.788 -1.360 1.00 55.97 95 ALA A CA 1
ATOM 744 C C . ALA A 1 95 ? 17.645 1.584 -0.846 1.00 55.97 95 ALA A C 1
ATOM 746 O O . ALA A 1 95 ? 18.666 1.682 -1.524 1.00 55.97 95 ALA A O 1
ATOM 747 N N . ARG A 1 96 ? 17.555 2.173 0.354 1.00 53.94 96 ARG A N 1
ATOM 748 C CA . ARG A 1 96 ? 18.768 2.642 1.049 1.00 53.94 96 ARG A CA 1
ATOM 749 C C . ARG A 1 96 ? 19.567 1.428 1.520 1.00 53.94 96 ARG A C 1
ATOM 751 O O . ARG A 1 96 ? 18.970 0.454 1.964 1.00 53.94 96 ARG A O 1
ATOM 758 N N . ASP A 1 97 ? 20.891 1.518 1.388 1.00 48.16 97 ASP A N 1
ATOM 759 C CA . ASP A 1 97 ? 21.904 0.482 1.637 1.00 48.16 97 ASP A CA 1
ATOM 760 C C . ASP A 1 97 ? 21.527 -0.613 2.649 1.00 48.16 97 ASP A C 1
ATOM 762 O O . ASP A 1 97 ? 20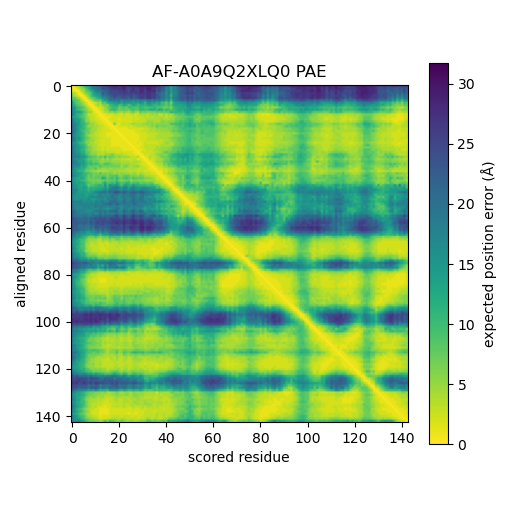.946 -0.344 3.700 1.00 48.16 97 ASP A O 1
ATOM 766 N N . ALA A 1 98 ? 21.991 -1.833 2.346 1.00 41.75 98 ALA A N 1
ATOM 767 C CA . ALA A 1 98 ? 21.722 -3.155 2.935 1.00 41.75 98 ALA A CA 1
ATOM 768 C C . ALA A 1 98 ? 21.808 -3.332 4.477 1.00 41.75 98 ALA A C 1
ATOM 770 O O . ALA A 1 98 ? 21.802 -4.462 4.966 1.00 41.75 98 ALA A O 1
ATOM 771 N N . HIS A 1 99 ? 21.904 -2.257 5.260 1.00 38.84 99 HIS A N 1
ATOM 772 C CA . HIS A 1 99 ? 22.092 -2.273 6.709 1.00 38.84 99 HIS A CA 1
ATOM 773 C C . HIS A 1 99 ? 21.174 -1.344 7.510 1.00 38.84 99 HIS A C 1
ATOM 775 O O . HIS A 1 99 ? 21.394 -1.189 8.714 1.00 38.84 99 HIS A O 1
ATOM 781 N N . ARG A 1 100 ? 20.142 -0.737 6.916 1.00 46.12 100 ARG A N 1
ATOM 782 C CA . ARG A 1 100 ? 19.081 -0.110 7.716 1.00 46.12 100 ARG A CA 1
ATOM 783 C C . ARG A 1 100 ? 17.713 -0.496 7.198 1.00 46.12 100 ARG A C 1
ATOM 785 O O . ARG A 1 100 ? 17.246 0.043 6.203 1.00 46.12 100 ARG A O 1
ATOM 792 N N . ASP A 1 101 ? 17.090 -1.385 7.961 1.00 49.88 101 ASP A N 1
ATOM 793 C CA . ASP A 1 101 ? 15.654 -1.614 8.045 1.00 49.88 101 ASP A CA 1
ATOM 794 C C . ASP A 1 101 ? 14.963 -0.259 8.236 1.00 49.88 101 ASP A C 1
ATOM 796 O O . ASP A 1 101 ? 14.828 0.238 9.354 1.00 49.88 101 ASP A O 1
ATOM 800 N N . GLY A 1 102 ? 14.678 0.423 7.127 1.00 55.66 102 GLY A N 1
ATOM 801 C CA . GLY A 1 102 ? 14.245 1.810 7.124 1.00 55.66 102 GLY A CA 1
ATOM 802 C C . GLY A 1 102 ? 12.860 1.911 7.730 1.00 55.66 102 GLY A C 1
ATOM 803 O O . GLY A 1 102 ? 11.876 1.801 7.007 1.00 55.66 102 GLY A O 1
ATOM 804 N N . ILE A 1 103 ? 12.811 2.096 9.049 1.00 65.69 103 ILE A N 1
ATOM 805 C CA . ILE A 1 103 ? 11.585 2.342 9.794 1.00 65.69 103 ILE A CA 1
ATOM 806 C C . ILE A 1 103 ? 10.862 3.492 9.103 1.00 65.69 103 ILE A C 1
ATOM 808 O O . ILE A 1 103 ? 11.388 4.606 9.005 1.00 65.69 103 ILE A O 1
ATOM 812 N N . ILE A 1 104 ? 9.682 3.193 8.572 1.00 72.12 104 ILE A N 1
ATOM 813 C CA . ILE A 1 104 ? 8.821 4.193 7.963 1.00 72.12 104 ILE A CA 1
ATOM 814 C C . ILE A 1 104 ? 8.390 5.118 9.095 1.00 72.12 104 ILE A C 1
ATOM 816 O O . ILE A 1 104 ? 7.794 4.681 10.062 1.00 72.12 104 ILE A O 1
ATOM 820 N N . ASN A 1 105 ? 8.721 6.401 9.008 1.00 69.31 105 ASN A N 1
ATOM 821 C CA . ASN A 1 105 ? 8.364 7.387 10.031 1.00 69.31 105 ASN A CA 1
ATOM 822 C C . ASN A 1 105 ? 7.194 8.260 9.578 1.00 69.31 105 ASN A C 1
ATOM 824 O O . ASN A 1 105 ? 6.534 8.906 10.390 1.00 69.31 105 ASN A O 1
ATOM 828 N N . THR A 1 106 ? 6.931 8.304 8.273 1.00 73.81 106 THR A N 1
ATOM 829 C CA . THR A 1 106 ? 5.869 9.118 7.693 1.00 73.81 106 THR A CA 1
ATOM 830 C C . THR A 1 106 ? 5.179 8.348 6.582 1.00 73.81 106 THR A C 1
ATOM 832 O O . THR A 1 106 ? 5.831 7.769 5.714 1.00 73.81 106 THR A O 1
ATOM 835 N N . VAL A 1 107 ? 3.847 8.370 6.609 1.00 82.44 107 VAL A N 1
ATOM 836 C CA . VAL A 1 107 ? 3.004 7.916 5.506 1.00 82.44 107 VAL A CA 1
ATOM 837 C C . VAL A 1 107 ? 2.076 9.044 5.103 1.00 82.44 107 VAL A C 1
ATOM 839 O O . VAL A 1 107 ? 1.476 9.700 5.953 1.00 82.44 107 VAL A O 1
ATOM 842 N N . ARG A 1 108 ? 1.962 9.258 3.796 1.00 85.38 108 ARG A N 1
ATOM 843 C CA . ARG A 1 108 ? 1.056 10.226 3.188 1.00 85.38 108 ARG A CA 1
ATOM 844 C C . ARG A 1 108 ? 0.206 9.507 2.151 1.00 85.38 108 ARG A C 1
ATOM 846 O O . ARG A 1 108 ? 0.741 8.798 1.302 1.00 85.38 108 ARG A O 1
ATOM 853 N N . ILE A 1 109 ? -1.106 9.693 2.242 1.00 86.56 109 ILE A N 1
ATOM 854 C CA . ILE A 1 109 ? -2.078 9.175 1.279 1.00 86.56 109 ILE A CA 1
ATOM 855 C C . ILE A 1 109 ? -2.844 10.370 0.734 1.00 86.56 109 ILE A C 1
ATOM 857 O O . ILE A 1 109 ? -3.427 11.125 1.509 1.00 86.56 109 ILE A O 1
ATOM 861 N N . GLU A 1 110 ? -2.825 10.560 -0.581 1.00 87.06 110 GLU A N 1
ATOM 862 C CA . GLU A 1 110 ? -3.436 11.724 -1.223 1.00 87.06 110 GLU A CA 1
ATOM 863 C C . GLU A 1 110 ? -4.258 11.333 -2.433 1.00 87.06 110 GLU A C 1
ATOM 865 O O . GLU A 1 110 ? -3.857 10.468 -3.207 1.00 87.06 110 GLU A O 1
ATOM 870 N N . ARG A 1 111 ? -5.375 12.030 -2.635 1.00 86.31 111 ARG A N 1
ATOM 871 C CA . ARG A 1 111 ? -6.125 11.962 -3.885 1.00 86.31 111 ARG A CA 1
ATOM 872 C C . ARG A 1 111 ? -5.615 13.042 -4.837 1.00 86.31 111 ARG A C 1
ATOM 874 O O . ARG A 1 111 ? -5.591 14.216 -4.473 1.00 86.31 111 ARG A O 1
ATOM 881 N N . LEU A 1 112 ? -5.206 12.637 -6.032 1.00 85.75 112 LEU A N 1
ATOM 882 C CA . LEU A 1 112 ? -4.714 13.521 -7.087 1.00 85.75 112 LEU A CA 1
ATOM 883 C C . LEU A 1 112 ? -5.876 14.133 -7.885 1.00 85.75 112 LEU A C 1
ATOM 885 O O . LEU A 1 112 ? -7.012 13.658 -7.824 1.00 85.75 112 LEU A O 1
ATOM 889 N N . GLU A 1 113 ? -5.592 15.188 -8.656 1.00 83.12 113 GLU A N 1
ATOM 890 C CA . GLU A 1 113 ? -6.599 15.898 -9.465 1.00 83.12 113 GLU A CA 1
ATOM 891 C C . GLU A 1 113 ? -7.276 15.004 -10.517 1.00 83.12 113 GLU A C 1
ATOM 893 O O . GLU A 1 113 ? -8.441 15.215 -10.849 1.00 83.12 113 GLU A O 1
ATOM 898 N N . ASP A 1 114 ? -6.577 13.982 -11.017 1.00 81.81 114 ASP A N 1
ATOM 899 C CA . ASP A 1 114 ? -7.110 13.010 -11.979 1.00 81.81 114 ASP A CA 1
ATOM 900 C C . ASP A 1 114 ? -7.944 11.889 -11.324 1.00 81.81 114 ASP A C 1
ATOM 902 O O . ASP A 1 114 ? -8.470 11.017 -12.019 1.00 81.81 114 ASP A O 1
ATOM 906 N N . GLY A 1 115 ? -8.112 11.937 -9.998 1.00 83.88 115 GLY A N 1
ATOM 907 C CA . GLY A 1 115 ? -8.903 10.998 -9.206 1.00 83.88 115 GLY A CA 1
ATOM 908 C C . GLY A 1 115 ? -8.120 9.809 -8.647 1.00 83.88 115 GLY A C 1
ATOM 909 O O . GLY A 1 115 ? -8.687 9.071 -7.834 1.00 83.88 115 GLY A O 1
ATOM 910 N N . ASP A 1 116 ? -6.851 9.645 -9.029 1.00 87.06 116 ASP A N 1
ATOM 911 C CA . ASP A 1 116 ? -5.968 8.598 -8.516 1.00 87.06 116 ASP A CA 1
ATOM 912 C C . ASP A 1 116 ? -5.573 8.821 -7.054 1.00 87.06 116 ASP A C 1
ATOM 914 O O . ASP A 1 116 ? -5.745 9.899 -6.484 1.00 87.06 116 ASP A O 1
ATOM 918 N N . LEU A 1 117 ? -5.001 7.781 -6.452 1.00 88.31 117 LEU A N 1
ATOM 919 C CA . LEU A 1 117 ? -4.442 7.790 -5.112 1.00 88.31 117 LEU A CA 1
ATOM 920 C C . LEU A 1 117 ? -2.918 7.665 -5.171 1.00 88.31 117 LEU A C 1
ATOM 922 O O . LEU A 1 117 ? -2.381 6.744 -5.787 1.00 88.31 117 LEU A O 1
ATOM 926 N N . SER A 1 118 ? -2.237 8.580 -4.491 1.00 87.81 118 SER A N 1
ATOM 927 C CA . SER A 1 118 ? -0.804 8.540 -4.217 1.00 87.81 118 SER A CA 1
ATOM 928 C C . SER A 1 118 ? -0.577 8.036 -2.796 1.00 87.81 118 SER A C 1
ATOM 930 O O . SER A 1 118 ? -1.171 8.559 -1.852 1.00 87.81 118 SER A O 1
ATOM 932 N N . PHE A 1 119 ? 0.274 7.028 -2.639 1.00 89.06 119 PHE A N 1
ATOM 933 C CA . PHE A 1 119 ? 0.735 6.508 -1.356 1.00 89.06 119 PHE A CA 1
ATOM 934 C C . PHE A 1 119 ? 2.243 6.690 -1.266 1.00 89.06 119 PHE A C 1
ATOM 936 O O . PHE A 1 119 ? 2.973 6.166 -2.103 1.00 89.06 119 PHE A O 1
ATOM 943 N N . VAL A 1 120 ? 2.714 7.380 -0.232 1.00 87.25 120 VAL A N 1
ATOM 944 C CA . VAL A 1 120 ? 4.140 7.604 0.014 1.00 87.25 120 VAL A CA 1
ATOM 945 C C . VAL A 1 120 ? 4.472 7.171 1.433 1.00 87.25 120 VAL A C 1
ATOM 947 O O . VAL A 1 120 ? 3.882 7.679 2.382 1.00 87.25 120 VAL A O 1
ATOM 950 N N . ALA A 1 121 ? 5.437 6.267 1.575 1.00 82.81 121 ALA A N 1
ATOM 951 C CA . ALA A 1 121 ? 6.026 5.847 2.838 1.00 82.81 121 ALA A CA 1
ATOM 952 C C . ALA A 1 121 ? 7.517 6.215 2.860 1.00 82.81 121 ALA A C 1
ATOM 954 O O . ALA A 1 121 ? 8.298 5.775 2.010 1.00 82.81 121 ALA A O 1
ATOM 955 N N . SER A 1 122 ? 7.927 7.031 3.833 1.00 78.31 122 SER A N 1
ATOM 956 C CA . SER A 1 122 ? 9.304 7.515 3.967 1.00 78.31 122 SER A CA 1
ATOM 957 C C . SER A 1 122 ? 9.854 7.308 5.378 1.00 78.31 122 SER A C 1
ATOM 959 O O . SER A 1 122 ? 9.136 7.397 6.375 1.00 78.31 122 SER A O 1
ATOM 961 N N . ALA A 1 123 ? 11.163 7.056 5.474 1.00 68.44 123 ALA A N 1
ATOM 962 C CA . ALA A 1 123 ? 11.878 7.038 6.755 1.00 68.44 123 ALA A CA 1
ATOM 963 C C . ALA A 1 123 ? 12.381 8.424 7.199 1.00 68.44 123 ALA A C 1
ATOM 965 O O . ALA A 1 123 ? 12.819 8.577 8.339 1.00 68.44 123 ALA A O 1
ATOM 966 N N . GLN A 1 124 ? 12.356 9.437 6.325 1.00 61.75 124 GLN A N 1
ATOM 967 C CA . GLN A 1 124 ? 12.786 10.811 6.623 1.00 61.75 124 GLN A CA 1
ATOM 968 C C . GLN A 1 124 ? 11.802 11.834 6.031 1.00 61.75 124 GLN A C 1
ATOM 970 O O . GLN A 1 124 ? 11.158 11.560 5.018 1.00 61.75 124 GLN A O 1
ATOM 975 N N . GLU A 1 125 ? 11.720 13.024 6.639 1.00 53.34 125 GLU A N 1
ATOM 976 C CA . GLU A 1 125 ? 10.894 14.155 6.162 1.00 53.34 125 GLU A CA 1
ATOM 977 C C . GLU A 1 125 ? 11.355 14.705 4.796 1.00 53.34 125 GLU A C 1
ATOM 979 O O . GLU A 1 125 ? 10.597 15.369 4.090 1.00 53.34 125 GLU A O 1
ATOM 984 N N . ASN A 1 126 ? 12.584 14.389 4.379 1.00 51.44 126 ASN A N 1
ATOM 985 C CA . ASN A 1 126 ? 13.173 14.864 3.132 1.00 51.44 126 ASN A CA 1
ATOM 986 C C . ASN A 1 126 ? 12.853 13.899 1.983 1.00 51.44 126 ASN A C 1
ATOM 988 O O . ASN A 1 126 ? 13.725 13.121 1.631 1.00 51.44 126 ASN A O 1
ATOM 992 N N . ALA A 1 127 ? 11.616 13.947 1.472 1.00 51.62 127 ALA A N 1
ATOM 993 C CA . ALA A 1 127 ? 11.073 13.570 0.144 1.00 51.62 127 ALA A CA 1
ATOM 994 C C . ALA A 1 127 ? 11.565 12.331 -0.657 1.00 51.62 127 ALA A C 1
ATOM 996 O O . ALA A 1 127 ? 10.871 11.918 -1.582 1.00 51.62 127 ALA A O 1
ATOM 997 N N . GLU A 1 128 ? 12.691 11.702 -0.341 1.00 55.50 128 GLU A N 1
ATOM 998 C CA . GLU A 1 128 ? 13.134 10.422 -0.884 1.00 55.50 128 GLU A CA 1
ATOM 999 C C . GLU A 1 128 ? 12.331 9.319 -0.183 1.00 55.50 128 GLU A C 1
ATOM 1001 O O . GLU A 1 128 ? 12.766 8.713 0.800 1.00 55.50 128 GLU A O 1
ATOM 1006 N N . GLY A 1 129 ? 11.082 9.137 -0.620 1.00 59.66 129 GLY A N 1
ATOM 1007 C CA . GLY A 1 129 ? 10.224 8.054 -0.150 1.00 59.66 129 GLY A CA 1
ATOM 1008 C C . GLY A 1 129 ? 10.918 6.706 -0.338 1.00 59.66 129 GLY A C 1
ATOM 1009 O O . GLY A 1 129 ? 11.442 6.424 -1.409 1.00 59.66 129 GLY A O 1
ATOM 1010 N N . ILE A 1 130 ? 10.912 5.862 0.698 1.00 71.44 130 ILE A N 1
ATOM 1011 C CA . ILE A 1 130 ? 11.396 4.475 0.586 1.00 71.44 130 ILE A CA 1
ATOM 1012 C C . ILE A 1 130 ? 10.486 3.700 -0.364 1.00 71.44 130 ILE A C 1
ATOM 1014 O O . ILE A 1 130 ? 10.944 2.856 -1.128 1.00 71.44 130 ILE A O 1
ATOM 1018 N N . PHE A 1 131 ? 9.192 4.007 -0.321 1.00 79.56 131 PHE A N 1
ATOM 1019 C CA . PHE A 1 131 ? 8.181 3.419 -1.175 1.00 79.56 131 PHE A CA 1
ATOM 1020 C C . PHE A 1 131 ? 7.173 4.497 -1.565 1.00 79.56 131 PHE A C 1
ATOM 1022 O O . PHE A 1 131 ? 6.609 5.172 -0.705 1.00 79.56 131 PHE A O 1
ATOM 1029 N N . SER A 1 132 ? 6.929 4.655 -2.857 1.00 83.62 132 SER A N 1
ATOM 1030 C CA . SER A 1 132 ? 5.902 5.535 -3.398 1.00 83.62 132 SER A CA 1
ATOM 1031 C C . SER A 1 132 ? 5.158 4.806 -4.503 1.00 83.62 132 SER A C 1
ATOM 1033 O O . SER A 1 132 ? 5.782 4.195 -5.367 1.00 83.62 132 SER A O 1
ATOM 1035 N N . ALA A 1 133 ? 3.832 4.847 -4.479 1.00 84.88 133 ALA A N 1
ATOM 1036 C CA . ALA A 1 133 ? 3.001 4.239 -5.502 1.00 84.88 133 ALA A CA 1
ATOM 1037 C C . ALA A 1 133 ? 1.805 5.134 -5.822 1.00 84.88 133 ALA A C 1
ATOM 1039 O O . ALA A 1 133 ? 1.099 5.583 -4.919 1.00 84.88 133 ALA A O 1
ATOM 1040 N N . THR A 1 134 ? 1.544 5.334 -7.112 1.00 86.06 134 THR A N 1
ATOM 1041 C CA . THR A 1 134 ? 0.329 5.999 -7.596 1.00 86.06 134 THR A CA 1
ATOM 1042 C C . THR A 1 134 ? -0.533 4.978 -8.310 1.00 86.06 134 THR A C 1
ATOM 1044 O O . THR A 1 134 ? -0.055 4.293 -9.217 1.00 86.06 134 THR A O 1
ATOM 1047 N N . ALA A 1 135 ? -1.796 4.871 -7.916 1.00 88.31 135 ALA A N 1
ATOM 1048 C CA . ALA A 1 135 ? -2.731 3.907 -8.473 1.00 88.31 135 ALA A CA 1
ATOM 1049 C C . ALA A 1 135 ? -4.154 4.460 -8.513 1.00 88.31 135 ALA A C 1
ATOM 1051 O O . ALA A 1 135 ? -4.527 5.336 -7.736 1.00 88.31 135 ALA A O 1
ATOM 1052 N N . ARG A 1 136 ? -4.986 3.889 -9.381 1.00 88.69 136 ARG A N 1
ATOM 1053 C CA . ARG A 1 136 ? -6.400 4.267 -9.485 1.00 88.69 136 ARG A CA 1
ATOM 1054 C C . ARG A 1 136 ? -7.209 3.907 -8.237 1.00 88.69 136 ARG A C 1
ATOM 1056 O O . ARG A 1 136 ? -8.178 4.583 -7.902 1.00 88.69 136 ARG A O 1
ATOM 1063 N N . SER A 1 137 ? -6.845 2.813 -7.574 1.00 89.69 137 SER A N 1
ATOM 1064 C CA . SER A 1 137 ? -7.461 2.374 -6.325 1.00 89.69 137 SER A CA 1
ATOM 1065 C C . SER A 1 137 ? -6.427 1.686 -5.443 1.00 89.69 137 SER A C 1
ATOM 1067 O O . SER A 1 137 ? -5.528 1.007 -5.943 1.00 89.69 137 SER A O 1
ATOM 1069 N N . ILE A 1 138 ? -6.569 1.865 -4.132 1.00 91.75 138 ILE A N 1
ATOM 1070 C CA . ILE A 1 138 ? -5.771 1.186 -3.117 1.00 91.75 138 ILE A CA 1
ATOM 1071 C C . ILE A 1 138 ? -6.746 0.464 -2.199 1.00 91.75 138 ILE A C 1
ATOM 1073 O O . ILE A 1 138 ? -7.714 1.058 -1.722 1.00 91.75 138 ILE A O 1
ATOM 1077 N N . LEU A 1 139 ? -6.489 -0.812 -1.958 1.00 93.38 139 LEU A N 1
ATOM 1078 C CA . LEU A 1 139 ? -7.211 -1.620 -0.995 1.00 93.38 139 LEU A CA 1
ATOM 1079 C C . LEU A 1 139 ?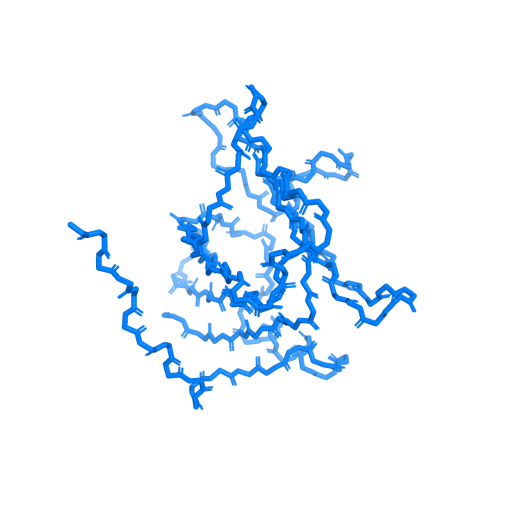 -6.257 -2.085 0.099 1.00 93.38 139 LEU A C 1
ATOM 1081 O O . LEU A 1 139 ? -5.053 -2.180 -0.132 1.00 93.38 139 LEU A O 1
ATOM 1085 N N . TRP A 1 140 ? -6.784 -2.398 1.276 1.00 93.75 140 TRP A N 1
ATOM 1086 C CA . TRP A 1 140 ? -5.996 -2.891 2.397 1.00 93.75 140 TRP A CA 1
ATOM 1087 C C . TRP A 1 140 ? -6.687 -4.034 3.137 1.00 93.75 140 TRP A C 1
ATOM 1089 O O . TRP A 1 140 ? -7.913 -4.164 3.093 1.00 93.75 140 TRP A O 1
ATOM 1099 N N . ARG A 1 141 ? -5.891 -4.850 3.828 1.00 91.88 141 ARG A N 1
ATOM 1100 C CA . ARG A 1 141 ? -6.362 -5.844 4.802 1.00 91.88 141 ARG A CA 1
ATOM 1101 C C . ARG A 1 141 ? -5.287 -6.156 5.839 1.00 91.88 141 ARG A C 1
ATOM 1103 O O . ARG A 1 141 ? -4.100 -5.949 5.582 1.00 91.88 141 ARG A O 1
ATOM 1110 N N . GLU A 1 142 ? -5.701 -6.681 6.987 1.00 89.44 142 GLU A N 1
ATOM 1111 C CA . GLU A 1 142 ? -4.778 -7.310 7.940 1.00 89.44 142 GLU A CA 1
ATOM 1112 C C . GLU A 1 142 ? -4.215 -8.611 7.337 1.00 89.44 142 GLU A C 1
ATOM 1114 O O . GLU A 1 142 ? -4.935 -9.331 6.638 1.00 89.44 142 GLU A O 1
ATOM 1119 N N . ALA A 1 143 ? -2.927 -8.880 7.575 1.00 79.44 143 ALA A N 1
ATOM 1120 C CA . ALA A 1 143 ? -2.202 -10.047 7.059 1.00 79.44 143 ALA A CA 1
ATOM 1121 C C . ALA A 1 143 ? -1.769 -11.009 8.171 1.00 79.44 143 ALA A C 1
ATOM 1123 O O . ALA A 1 143 ? -1.423 -10.516 9.271 1.00 79.44 143 ALA A O 1
#

Mean predicted aligned error: 9.6 Å

Foldseek 3Di:
DPDQDDPPDCPQKAWPQDPVSVVVVCVVQVHQQQKFWPDKDKGDDWDQDPQRWTQDDDDPGQQAIKMKIKIFGPDPDTWIKIKIAGSWRTKGAGDDDPPDRLRFRDWDWDQDPVRWIKIFTCSDPPPPGNIIIIHNIMIMHID

Radius of gyration: 14.83 Å; Cα contacts (8 Å, |Δi|>4): 294; chains: 1; bounding box: 36×36×44 Å

Solvent-accessible surface area (backbone atoms only — not comparable to full-atom values): 8150 Å² total; per-residue (Å²): 128,88,78,77,76,75,82,78,78,62,89,78,48,47,64,61,84,46,71,66,41,48,50,50,50,37,67,71,70,67,56,52,61,53,19,35,82,76,46,72,49,75,46,71,95,73,53,70,47,99,72,53,30,32,64,53,76,79,82,85,68,46,78,75,22,34,36,40,38,32,38,35,36,76,55,102,64,80,46,34,38,36,38,40,30,39,31,42,57,40,37,38,40,45,81,66,66,103,84,54,87,60,41,18,59,44,77,47,78,45,75,46,96,89,64,29,36,38,40,36,34,13,55,55,93,72,80,67,36,38,34,32,40,31,16,58,40,44,29,37,34,83,98

Nearest PDB structures (foldseek):
  5glm-assembly1_A  TM=2.441E-01  e=6.547E+00  uncultured bacterium

pLDDT: mean 73.29, std 15.81, range [32.78, 93.75]

Secondary structure (DSSP, 8-state):
----------TT-EE--SHHHHHHHHHHHT-STTEEEEEEEEES--PPPTTS-B---SSTTTTS-EEEEEEEE-SSS--EEEEEEEEEEEEEE----TT----B-EEEEEE-TTS-EEEEEESSSSS--SEEEEEEEEEEEE-